Protein AF-A0AAV7QR47-F1 (afdb_monomer_lite)

Secondary structure (DSSP, 8-state):
-HHHHHHHHHHHHHHHHT--EEEEPP-B-TTT-PBPPEEETTEEE-TT-EEEETTEEEEE-TTS-EEEEE-TTSGGG-TTGGGG-

InterPro domains:
  IPR008735 Beta-microseminoprotein [PTHR10500] (2-75)

Organism: Pleurodeles waltl (NCBI:txid8319)

pLDDT: mean 86.67, std 11.51, range [42.97, 97.5]

Foldseek 3Di:
DVVVVVVVVVVVVVVVVPFPKDKDDWDADPPPRATAAEADPNDGDHAQDWDDDDQWIKGQHNSRMMMTTGDVVDLVRDPCNPVPD

Structure (mmCIF, N/CA/C/O backbone):
data_AF-A0AAV7QR47-F1
#
_entry.id   AF-A0AAV7QR47-F1
#
loop_
_atom_site.group_PDB
_atom_site.id
_atom_site.type_symbol
_atom_site.label_atom_id
_atom_site.label_alt_id
_atom_site.label_comp_id
_atom_site.label_asym_id
_atom_site.label_entity_id
_atom_site.label_seq_id
_atom_site.pdbx_PDB_ins_code
_atom_site.Cartn_x
_atom_site.Cartn_y
_atom_site.Cartn_z
_atom_site.occupancy
_atom_site.B_iso_or_equiv
_atom_site.auth_seq_id
_atom_site.auth_comp_id
_atom_site.auth_asym_id
_atom_site.auth_atom_id
_atom_site.pdbx_PDB_model_num
ATOM 1 N N . MET A 1 1 ? -31.882 12.741 23.664 1.00 62.94 1 MET A N 1
ATOM 2 C CA . MET A 1 1 ? -31.663 12.376 22.241 1.00 62.94 1 MET A CA 1
ATOM 3 C C . MET A 1 1 ? -30.465 13.085 21.601 1.00 62.94 1 MET A C 1
ATOM 5 O O . MET A 1 1 ? -29.712 12.426 20.903 1.00 62.94 1 MET A O 1
ATOM 9 N N . LYS A 1 2 ? -30.213 14.376 21.872 1.00 73.88 2 LYS A N 1
ATOM 10 C CA . LYS A 1 2 ? -29.089 15.135 21.279 1.00 73.88 2 LYS A CA 1
ATOM 11 C C . LYS A 1 2 ? -27.689 14.593 21.640 1.00 73.88 2 LYS A C 1
ATOM 13 O O . LYS A 1 2 ? -26.840 14.498 20.769 1.00 73.88 2 LYS A O 1
ATOM 18 N N . TYR A 1 3 ? -27.483 14.146 22.881 1.00 84.62 3 TYR A N 1
ATOM 19 C CA . TYR A 1 3 ? -26.212 13.550 23.333 1.00 84.62 3 TYR A CA 1
ATOM 20 C C . TYR A 1 3 ? -25.921 12.175 22.725 1.00 84.62 3 TYR A C 1
ATOM 22 O O . TYR A 1 3 ? -24.772 11.852 22.459 1.00 84.62 3 TYR A O 1
ATOM 30 N N . PHE A 1 4 ? -26.963 11.384 22.464 1.00 85.44 4 PHE A N 1
ATOM 31 C CA . PHE A 1 4 ? -26.812 10.070 21.841 1.00 85.44 4 PHE A CA 1
ATOM 32 C C . PHE A 1 4 ? -26.283 10.203 20.408 1.00 85.44 4 PHE A C 1
ATOM 34 O O . PHE A 1 4 ? -25.347 9.510 20.032 1.00 85.44 4 PHE A O 1
ATOM 41 N N . LEU A 1 5 ? -26.807 11.170 19.645 1.00 84.56 5 LEU A N 1
ATOM 42 C CA . LEU A 1 5 ? -26.289 11.499 18.314 1.00 84.56 5 LEU A CA 1
ATOM 43 C C . LEU A 1 5 ? -24.820 11.942 18.356 1.00 84.56 5 LEU A C 1
ATOM 45 O O . LEU A 1 5 ? -24.034 11.501 17.527 1.00 84.56 5 LEU A O 1
ATOM 49 N N . VAL A 1 6 ? -24.433 12.763 19.339 1.00 90.44 6 VAL A N 1
ATOM 50 C CA . VAL A 1 6 ? -23.035 13.203 19.505 1.00 90.44 6 VAL A CA 1
ATOM 51 C C . VAL A 1 6 ? -22.105 12.019 19.785 1.00 90.44 6 VAL A C 1
ATOM 53 O O . VAL A 1 6 ? -21.053 11.916 19.159 1.00 90.44 6 VAL A O 1
ATOM 56 N N . LEU A 1 7 ? -22.506 11.096 20.665 1.00 88.19 7 LEU A N 1
ATOM 57 C CA . LEU A 1 7 ? -21.716 9.901 20.978 1.00 88.19 7 LEU A CA 1
ATOM 58 C C . LEU A 1 7 ? -21.557 8.986 19.759 1.00 88.19 7 LEU A C 1
ATOM 60 O O . LEU A 1 7 ? -20.441 8.568 19.460 1.00 88.19 7 LEU A O 1
ATOM 64 N N . VAL A 1 8 ? -22.637 8.738 19.012 1.00 90.31 8 VAL A N 1
ATOM 65 C CA . VAL A 1 8 ? -22.592 7.911 17.794 1.00 90.31 8 VAL A CA 1
ATOM 66 C C . VAL A 1 8 ? -21.661 8.522 16.744 1.00 90.31 8 VAL A C 1
ATOM 68 O O . VAL A 1 8 ? -20.812 7.821 16.202 1.00 90.31 8 VAL A O 1
ATOM 71 N N . VAL A 1 9 ? -21.753 9.833 16.498 1.00 89.69 9 VAL A N 1
ATOM 72 C CA . VAL A 1 9 ? -20.867 10.524 15.545 1.00 89.69 9 VAL A CA 1
ATOM 73 C C . VAL A 1 9 ? -19.407 10.450 15.995 1.00 89.69 9 VAL A C 1
ATOM 75 O O . VAL A 1 9 ? -18.531 10.186 15.174 1.00 89.69 9 VAL A O 1
ATOM 78 N N . SER A 1 10 ? -19.137 10.620 17.293 1.00 84.56 10 SER A N 1
ATOM 79 C CA . SER A 1 10 ? -17.774 10.518 17.826 1.00 84.56 10 SER A CA 1
ATOM 80 C C . SER A 1 10 ? -17.195 9.106 17.701 1.00 84.56 10 SER A C 1
ATOM 82 O O . SER A 1 10 ? -16.044 8.959 17.305 1.00 84.56 10 SER A O 1
ATOM 84 N N . ALA A 1 11 ? -17.998 8.066 17.946 1.00 83.50 11 ALA A N 1
ATOM 85 C CA . ALA A 1 11 ? -17.569 6.678 17.809 1.00 83.50 11 ALA A CA 1
ATOM 86 C C . ALA A 1 11 ? -17.238 6.325 16.351 1.00 83.50 11 ALA A C 1
ATOM 88 O O . ALA A 1 11 ? -16.215 5.698 16.090 1.00 83.50 11 ALA A O 1
ATOM 89 N N . ILE A 1 12 ? -18.058 6.780 15.395 1.00 80.19 12 ILE A N 1
ATOM 90 C CA . ILE A 1 12 ? -17.801 6.586 13.960 1.00 80.19 12 ILE A CA 1
ATOM 91 C C . ILE A 1 12 ? -16.528 7.325 13.536 1.00 80.19 12 ILE A C 1
ATOM 93 O O . ILE A 1 12 ? -15.700 6.760 12.828 1.00 80.19 12 ILE A O 1
ATOM 97 N N . ALA A 1 13 ? -16.343 8.567 13.993 1.00 79.19 13 ALA A N 1
ATOM 98 C CA . ALA A 1 13 ? -15.143 9.341 13.692 1.00 79.19 13 ALA A CA 1
ATOM 99 C C . ALA A 1 13 ? -13.872 8.660 14.227 1.00 79.19 13 ALA A C 1
ATOM 101 O O . ALA A 1 13 ? -12.883 8.568 13.508 1.00 79.19 13 ALA A O 1
ATOM 102 N N . VAL A 1 14 ? -13.911 8.132 15.454 1.00 77.38 14 VAL A N 1
ATOM 103 C CA . VAL A 1 14 ? -12.793 7.384 16.048 1.00 77.38 14 VAL A CA 1
ATOM 104 C C . VAL A 1 14 ? -12.528 6.089 15.280 1.00 77.38 14 VAL A C 1
ATOM 106 O O . VAL A 1 14 ? -11.380 5.812 14.955 1.00 77.38 14 VAL A O 1
ATOM 109 N N . ALA A 1 15 ? -13.565 5.330 14.919 1.00 70.88 15 ALA A N 1
ATOM 110 C CA . ALA A 1 15 ? -13.409 4.108 14.131 1.00 70.88 15 ALA A CA 1
ATOM 111 C C . ALA A 1 15 ? -12.774 4.371 12.752 1.00 70.88 15 ALA A C 1
ATOM 113 O O . ALA A 1 15 ? -11.909 3.612 12.326 1.00 70.88 15 ALA A O 1
ATOM 114 N N . LEU A 1 16 ? -13.155 5.463 12.079 1.00 67.06 16 LEU A N 1
ATOM 115 C CA . LEU A 1 16 ? -12.572 5.862 10.792 1.00 67.06 16 LEU A CA 1
ATOM 116 C C . LEU A 1 16 ? -11.142 6.406 10.931 1.00 67.06 16 LEU A C 1
ATOM 118 O O . LEU A 1 16 ? -10.308 6.121 10.078 1.00 67.06 16 LEU A O 1
ATOM 122 N N . CYS A 1 17 ? -10.837 7.156 11.995 1.00 68.12 17 CYS A N 1
ATOM 123 C CA . CYS A 1 17 ? -9.478 7.641 12.268 1.00 68.12 17 CYS A CA 1
ATOM 124 C C . CYS A 1 17 ? -8.513 6.522 12.674 1.00 68.12 17 CYS A C 1
ATOM 126 O O . CYS A 1 17 ? -7.317 6.634 12.424 1.00 68.12 17 CYS A O 1
ATOM 128 N N . ASN A 1 18 ? -9.017 5.462 13.305 1.00 66.69 18 ASN A N 1
ATOM 129 C CA . ASN A 1 18 ? -8.200 4.333 13.736 1.00 66.69 18 ASN A CA 1
ATOM 130 C C . ASN A 1 18 ? -7.869 3.366 12.598 1.00 66.69 18 ASN A C 1
ATOM 132 O O . ASN A 1 18 ? -7.104 2.438 12.833 1.00 66.69 18 ASN A O 1
ATOM 136 N N . ALA A 1 19 ? -8.420 3.550 11.392 1.00 69.00 19 ALA A N 1
ATOM 137 C CA . ALA A 1 19 ? -7.969 2.808 10.225 1.00 69.00 19 ALA A CA 1
ATOM 138 C C . ALA A 1 19 ? -6.537 3.253 9.895 1.00 69.00 19 ALA A C 1
ATOM 140 O O . ALA A 1 19 ? -6.318 4.290 9.269 1.00 69.00 19 ALA A O 1
ATOM 141 N N . GLU A 1 20 ? -5.552 2.481 10.355 1.00 84.31 20 GLU A N 1
ATOM 142 C CA . GLU A 1 20 ? -4.149 2.721 10.036 1.00 84.31 20 GLU A CA 1
ATOM 143 C C . GLU A 1 20 ? -3.913 2.385 8.562 1.00 84.31 20 GLU A C 1
ATOM 145 O O . GLU A 1 20 ? -3.597 1.252 8.195 1.00 84.31 20 GLU A O 1
ATOM 150 N N . CYS A 1 21 ? -4.123 3.386 7.711 1.00 89.88 21 CYS A N 1
ATOM 151 C CA . CYS A 1 21 ? -3.819 3.339 6.295 1.00 89.88 21 CYS A CA 1
ATOM 152 C C . CYS A 1 21 ? -2.794 4.416 5.941 1.00 89.88 21 CYS A C 1
ATOM 154 O O . CYS A 1 21 ? -2.868 5.550 6.415 1.00 89.88 21 CYS A O 1
ATOM 156 N N . TYR A 1 22 ? -1.862 4.085 5.056 1.00 91.81 22 TYR A N 1
ATOM 157 C CA . TYR A 1 22 ? -0.928 5.043 4.475 1.00 91.81 22 TYR A CA 1
ATOM 158 C C . TYR A 1 22 ? -0.795 4.817 2.975 1.00 91.81 22 TYR A C 1
ATOM 160 O O . TYR A 1 22 ? -1.091 3.739 2.456 1.00 91.81 22 TYR A O 1
ATOM 168 N N . ARG A 1 23 ? -0.369 5.865 2.266 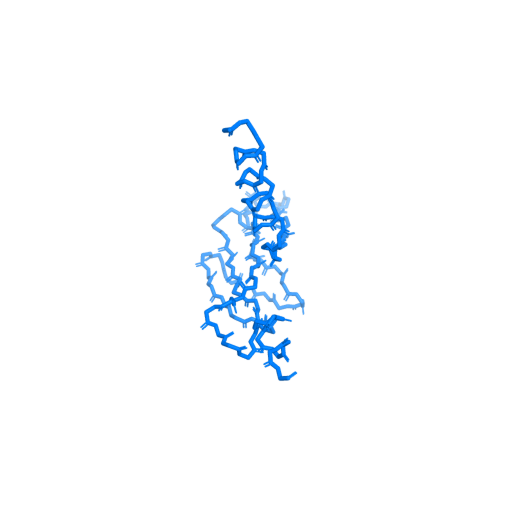1.00 94.12 23 ARG A N 1
ATOM 169 C CA . ARG A 1 23 ? -0.288 5.872 0.806 1.00 94.12 23 ARG A CA 1
ATOM 170 C C . ARG A 1 23 ? 1.080 6.323 0.327 1.00 94.12 23 ARG A C 1
ATOM 172 O O . ARG A 1 23 ? 1.674 7.228 0.909 1.00 94.12 23 ARG A O 1
ATOM 179 N N . GLY A 1 24 ? 1.541 5.713 -0.756 1.00 93.25 24 GLY A N 1
ATOM 180 C CA . GLY A 1 24 ? 2.658 6.202 -1.553 1.00 93.25 24 GLY A CA 1
ATOM 181 C C . GLY A 1 24 ? 2.166 6.878 -2.825 1.00 93.25 24 GLY A C 1
ATOM 182 O O . GLY A 1 24 ? 1.083 6.578 -3.325 1.00 93.25 24 GLY A O 1
ATOM 183 N N . GLN A 1 25 ? 2.959 7.813 -3.340 1.00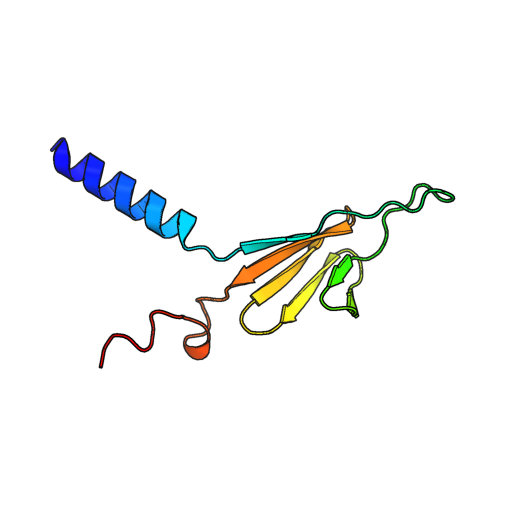 93.44 25 GLN A N 1
ATOM 184 C CA . GLN A 1 25 ? 2.616 8.547 -4.554 1.00 93.44 25 GLN A CA 1
ATOM 185 C C . GLN A 1 25 ? 3.038 7.786 -5.808 1.00 93.44 25 GLN A C 1
ATOM 187 O O . GLN A 1 25 ? 4.042 7.074 -5.809 1.00 93.44 25 GLN A O 1
ATOM 192 N N . ALA A 1 26 ? 2.291 8.011 -6.886 1.00 92.25 26 ALA A N 1
ATOM 193 C CA . ALA A 1 26 ? 2.677 7.577 -8.214 1.00 92.25 26 ALA A CA 1
ATOM 194 C C . ALA A 1 26 ? 3.959 8.277 -8.673 1.00 92.25 26 ALA A C 1
ATOM 196 O O . ALA A 1 26 ? 4.110 9.492 -8.520 1.00 92.25 26 ALA A O 1
ATOM 197 N N . VAL A 1 27 ? 4.856 7.508 -9.287 1.00 91.12 27 VAL A N 1
ATOM 198 C CA . VAL A 1 27 ? 6.056 8.032 -9.940 1.00 91.12 27 VAL A CA 1
ATOM 199 C C . VAL A 1 27 ? 5.888 7.866 -11.443 1.00 91.12 27 VAL A C 1
ATOM 201 O O . VAL A 1 27 ? 5.707 6.756 -11.942 1.00 91.12 27 VAL A O 1
ATOM 204 N N . LEU A 1 28 ? 5.950 8.984 -12.164 1.00 93.44 28 LEU A N 1
ATOM 205 C CA . LEU A 1 28 ? 5.970 8.988 -13.622 1.00 93.44 28 LEU A CA 1
ATOM 206 C C . LEU A 1 28 ? 7.408 8.915 -14.123 1.00 93.44 28 LEU A C 1
ATOM 208 O O . LEU A 1 28 ? 8.320 9.520 -13.555 1.00 93.44 28 LEU A O 1
ATOM 212 N N . ASP A 1 29 ? 7.604 8.180 -15.206 1.00 91.38 29 ASP A N 1
ATOM 213 C CA . ASP A 1 29 ? 8.841 8.207 -15.963 1.00 91.38 29 ASP A CA 1
ATOM 214 C C . ASP A 1 29 ? 8.870 9.440 -16.886 1.00 91.38 29 ASP A C 1
ATOM 216 O O . ASP A 1 29 ? 7.976 9.583 -17.724 1.00 91.38 29 ASP A O 1
ATOM 220 N N . PRO A 1 30 ? 9.851 10.350 -16.744 1.00 90.88 30 PRO A N 1
ATOM 221 C CA . PRO A 1 30 ? 9.858 11.610 -17.485 1.00 90.88 30 PRO A CA 1
ATOM 222 C C . PRO A 1 30 ? 10.105 11.432 -18.990 1.00 90.88 30 PRO A C 1
ATOM 224 O O . PRO A 1 30 ? 9.658 12.273 -19.767 1.00 90.88 30 PRO A O 1
ATOM 227 N N . ASP A 1 31 ? 10.766 10.347 -19.403 1.00 93.38 31 ASP A N 1
ATOM 228 C CA . ASP A 1 31 ? 11.138 10.114 -20.802 1.00 93.38 31 ASP A CA 1
ATOM 229 C C . ASP A 1 31 ? 10.020 9.413 -21.579 1.00 93.38 31 ASP A C 1
ATOM 231 O O . ASP A 1 31 ? 9.755 9.725 -22.739 1.00 93.38 31 ASP A O 1
ATOM 235 N N . THR A 1 32 ? 9.338 8.466 -20.933 1.00 93.00 32 THR A N 1
ATOM 236 C CA . THR 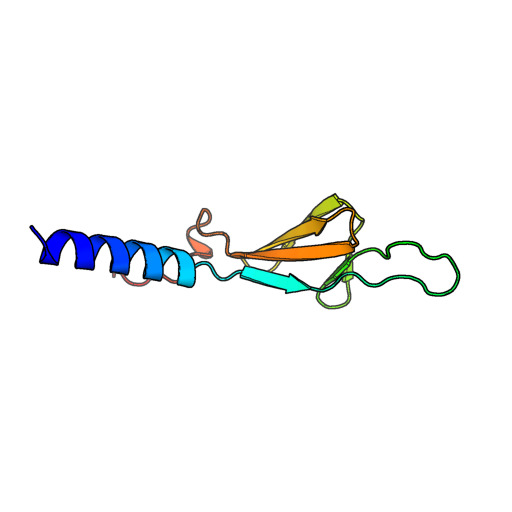A 1 32 ? 8.280 7.665 -21.566 1.00 93.00 32 THR A CA 1
ATOM 237 C C . THR A 1 32 ? 6.866 8.151 -21.243 1.00 93.00 32 THR A C 1
ATOM 239 O O . THR A 1 32 ? 5.912 7.679 -21.859 1.00 93.00 32 THR A O 1
ATOM 242 N N . MET A 1 33 ? 6.711 9.076 -20.286 1.00 90.56 33 MET A N 1
ATOM 243 C CA . MET A 1 33 ? 5.418 9.492 -19.715 1.00 90.56 33 MET A CA 1
ATOM 244 C C . MET A 1 33 ? 4.569 8.308 -19.222 1.00 90.56 33 MET A C 1
ATOM 246 O O . MET A 1 33 ? 3.339 8.365 -19.217 1.00 90.56 33 MET A O 1
ATOM 250 N N . THR A 1 34 ? 5.222 7.219 -18.807 1.00 93.44 34 THR A N 1
ATOM 251 C CA . THR A 1 34 ? 4.549 6.025 -18.290 1.00 93.44 34 THR A CA 1
ATOM 252 C C . THR A 1 34 ? 4.535 6.002 -16.767 1.00 93.44 34 THR A C 1
ATOM 254 O O . THR A 1 34 ? 5.367 6.612 -16.093 1.00 93.44 34 THR A O 1
ATOM 257 N N . VAL A 1 35 ? 3.552 5.294 -16.218 1.00 93.94 35 VAL A N 1
ATOM 258 C CA . VAL A 1 35 ? 3.428 5.045 -14.783 1.00 93.94 35 VAL A CA 1
ATOM 259 C C . VAL A 1 35 ? 4.410 3.948 -14.377 1.00 93.94 35 VAL A C 1
ATOM 261 O O . VAL A 1 35 ? 4.386 2.860 -14.957 1.00 93.94 35 VAL A O 1
ATOM 264 N N . LYS A 1 36 ? 5.251 4.211 -13.371 1.00 94.56 36 LYS A N 1
ATOM 265 C CA . LYS A 1 36 ? 6.163 3.199 -12.823 1.00 94.56 36 LYS A CA 1
ATOM 266 C C . LYS A 1 36 ? 5.441 2.252 -11.858 1.00 94.56 36 LYS A C 1
ATOM 268 O O . LYS A 1 36 ? 4.485 2.670 -11.202 1.00 94.56 36 LYS A O 1
ATOM 273 N N . PRO A 1 37 ? 5.909 0.997 -11.734 1.00 94.88 37 PRO A N 1
ATOM 274 C CA . PRO A 1 37 ? 5.487 0.097 -10.666 1.00 94.88 37 PRO A CA 1
ATOM 275 C C . PRO A 1 37 ? 5.681 0.723 -9.278 1.00 94.88 37 PRO A C 1
ATOM 277 O O . PRO A 1 37 ? 6.528 1.599 -9.081 1.00 94.88 37 PRO A O 1
ATOM 280 N N . CYS A 1 38 ? 4.901 0.263 -8.303 1.00 95.75 38 CYS A N 1
ATOM 281 C CA . CYS A 1 38 ? 4.967 0.808 -6.954 1.00 95.75 38 CYS A CA 1
ATOM 282 C C . CYS A 1 38 ? 6.231 0.326 -6.239 1.00 95.75 38 CYS A C 1
ATOM 284 O O . CYS A 1 38 ? 6.508 -0.870 -6.213 1.00 95.75 38 CYS A O 1
ATOM 286 N N . MET A 1 39 ? 6.953 1.243 -5.593 1.00 94.25 39 MET A N 1
ATOM 287 C CA . MET A 1 39 ? 8.072 0.901 -4.711 1.00 94.25 39 MET A CA 1
ATOM 288 C C . MET A 1 39 ? 7.631 0.955 -3.254 1.00 94.25 39 MET A C 1
ATOM 290 O O . MET A 1 39 ? 7.283 2.018 -2.739 1.00 94.25 39 MET A O 1
ATOM 294 N N . HIS A 1 40 ? 7.683 -0.188 -2.577 1.00 93.88 40 HIS A N 1
ATOM 295 C CA . HIS A 1 40 ? 7.315 -0.318 -1.175 1.00 93.88 40 HIS A CA 1
ATOM 296 C C . HIS A 1 40 ? 8.442 -0.996 -0.396 1.00 93.88 40 HIS A C 1
ATOM 298 O O . HIS A 1 40 ? 8.851 -2.099 -0.734 1.00 93.88 40 HIS A O 1
ATOM 304 N N . GLN A 1 41 ? 8.982 -0.321 0.626 1.00 91.56 41 GLN A N 1
ATOM 305 C CA . GLN A 1 41 ? 10.096 -0.833 1.448 1.00 91.56 41 GLN A CA 1
ATOM 306 C C . GLN A 1 41 ? 11.318 -1.314 0.627 1.00 91.56 41 GLN A C 1
ATOM 308 O O . GLN A 1 41 ? 12.029 -2.232 1.020 1.00 91.56 41 GLN A O 1
ATOM 313 N N . GLY A 1 42 ? 11.569 -0.685 -0.527 1.00 92.19 42 GLY A N 1
ATOM 314 C CA . GLY A 1 42 ? 12.660 -1.054 -1.437 1.00 92.19 42 GLY A CA 1
ATOM 315 C C . GLY A 1 42 ? 12.348 -2.215 -2.389 1.00 92.19 42 GLY A C 1
ATOM 316 O O . GLY A 1 42 ? 13.219 -2.587 -3.172 1.00 92.19 42 GLY A O 1
ATOM 317 N N . ILE A 1 43 ? 11.129 -2.759 -2.355 1.00 94.31 43 ILE A N 1
ATOM 318 C CA . ILE A 1 43 ? 10.657 -3.827 -3.241 1.00 94.31 43 ILE A CA 1
ATOM 319 C C . ILE A 1 43 ? 9.729 -3.235 -4.304 1.00 94.31 43 ILE A C 1
ATOM 321 O O . ILE A 1 43 ? 8.852 -2.421 -4.002 1.00 94.31 43 ILE A O 1
ATOM 325 N N . GLU A 1 44 ? 9.927 -3.662 -5.550 1.00 95.31 44 GLU A N 1
ATOM 326 C CA . GLU A 1 44 ? 9.061 -3.303 -6.667 1.00 95.31 44 GLU A CA 1
ATOM 327 C C . GLU A 1 44 ? 7.838 -4.224 -6.718 1.00 95.31 44 GLU A C 1
ATOM 329 O O . GLU A 1 44 ? 7.959 -5.450 -6.744 1.00 95.31 44 GLU A O 1
ATOM 334 N N . HIS A 1 45 ? 6.653 -3.622 -6.764 1.00 95.94 45 HIS A N 1
ATOM 335 C CA . HIS A 1 45 ? 5.379 -4.313 -6.879 1.00 95.94 45 HIS A CA 1
ATOM 336 C C . HIS A 1 45 ? 4.701 -3.953 -8.208 1.00 95.94 45 HIS A C 1
ATOM 338 O O . HIS A 1 45 ? 4.513 -2.764 -8.495 1.00 95.94 45 HIS A O 1
ATOM 344 N N . PRO A 1 46 ? 4.291 -4.949 -9.019 1.00 96.75 46 PRO A N 1
ATOM 345 C CA . PRO A 1 46 ? 3.631 -4.700 -10.296 1.00 96.75 46 PRO A CA 1
ATOM 346 C C . PRO A 1 46 ? 2.363 -3.853 -10.158 1.00 96.75 46 PRO A C 1
ATOM 348 O O . PRO A 1 46 ? 1.637 -3.947 -9.163 1.00 96.75 46 PRO A O 1
ATOM 351 N N . LEU A 1 47 ? 2.043 -3.081 -11.197 1.00 96.12 47 LEU A N 1
ATOM 352 C CA . LEU A 1 47 ? 0.778 -2.348 -11.272 1.00 96.12 47 LEU A CA 1
ATOM 353 C C . LEU A 1 47 ? -0.412 -3.309 -11.144 1.00 96.12 47 LEU A C 1
ATOM 355 O O . LEU A 1 47 ? -0.454 -4.358 -11.786 1.00 96.12 47 LEU A O 1
ATOM 359 N N . GLY A 1 48 ? -1.385 -2.944 -10.310 1.00 96.06 48 GLY A N 1
ATOM 360 C CA . GLY A 1 48 ? -2.566 -3.764 -10.034 1.00 96.06 48 GLY A CA 1
ATOM 361 C C . GLY A 1 48 ? -2.339 -4.913 -9.048 1.00 96.06 48 GLY A C 1
ATOM 362 O O . GLY A 1 48 ? -3.292 -5.631 -8.751 1.00 96.06 48 GLY A O 1
ATOM 363 N N . SER A 1 49 ? -1.118 -5.102 -8.541 1.00 97.25 49 SER A N 1
ATOM 364 C CA . SER A 1 49 ? -0.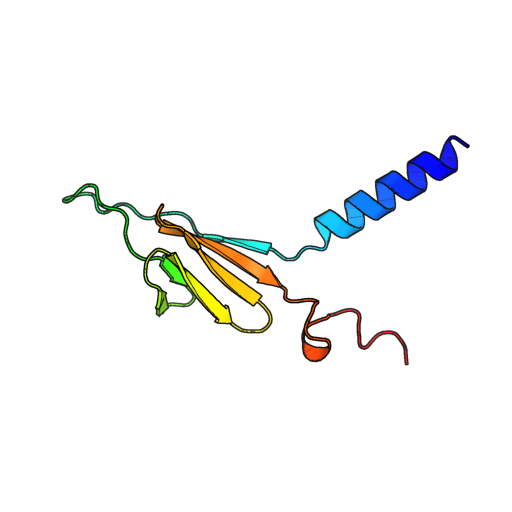832 -6.158 -7.569 1.00 97.25 49 SER A CA 1
ATOM 365 C C . SER A 1 49 ? -1.344 -5.824 -6.166 1.00 97.25 49 SER A C 1
ATOM 367 O O . SER A 1 49 ? -1.459 -4.661 -5.771 1.00 97.25 49 SER A O 1
ATOM 369 N N . GLU A 1 50 ? -1.625 -6.876 -5.403 1.00 97.06 50 GLU A N 1
ATOM 370 C CA . GLU A 1 50 ? -1.908 -6.817 -3.972 1.00 97.06 50 GLU A CA 1
ATOM 371 C C . GLU 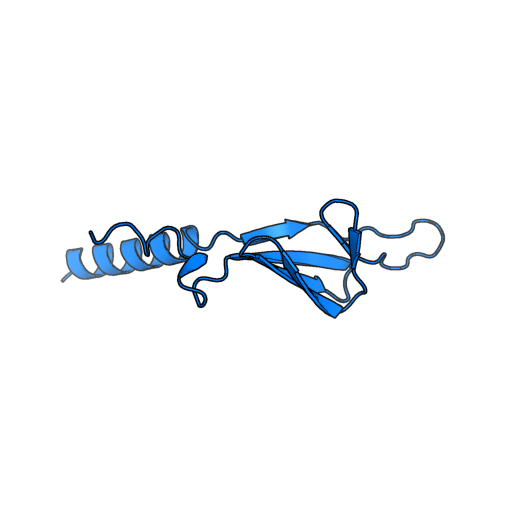A 1 50 ? -0.896 -7.694 -3.232 1.00 97.06 50 GLU A C 1
ATOM 373 O O . GLU A 1 50 ? -0.509 -8.756 -3.724 1.00 97.06 50 GLU A O 1
ATOM 378 N N . TRP A 1 51 ? -0.466 -7.258 -2.052 1.00 95.88 51 TRP A N 1
ATOM 379 C CA . TRP A 1 51 ? 0.434 -8.024 -1.193 1.00 95.88 51 TRP A CA 1
ATOM 380 C C . TRP A 1 51 ? 0.140 -7.762 0.281 1.00 95.88 51 TRP A C 1
ATOM 382 O O . TRP A 1 51 ? -0.619 -6.861 0.641 1.00 95.88 51 TRP A O 1
ATOM 392 N N . ILE A 1 52 ? 0.734 -8.584 1.139 1.00 94.19 52 ILE A N 1
ATOM 393 C CA . ILE A 1 52 ? 0.656 -8.443 2.590 1.00 94.19 52 ILE A CA 1
ATOM 394 C C . ILE A 1 52 ? 2.071 -8.179 3.101 1.00 94.19 52 ILE A C 1
ATOM 396 O O . ILE A 1 52 ? 3.001 -8.893 2.727 1.00 94.19 52 ILE A O 1
ATOM 400 N N . SER A 1 53 ? 2.227 -7.153 3.933 1.00 92.12 53 SER A N 1
ATOM 401 C CA . SER A 1 53 ? 3.482 -6.788 4.591 1.00 92.12 53 SER A CA 1
ATOM 402 C C . SER A 1 53 ? 3.182 -6.368 6.023 1.00 92.12 53 SER A C 1
ATOM 404 O O . SER A 1 53 ? 2.435 -5.416 6.222 1.00 92.12 53 SER A O 1
ATOM 406 N N . ASP A 1 54 ? 3.726 -7.095 6.999 1.00 88.69 54 ASP A N 1
ATOM 407 C CA . ASP A 1 54 ? 3.681 -6.759 8.432 1.00 88.69 54 ASP A CA 1
ATOM 408 C C . ASP A 1 54 ? 2.310 -6.262 8.931 1.00 88.69 54 ASP A C 1
ATOM 410 O O . ASP A 1 54 ? 2.130 -5.103 9.291 1.00 88.69 54 ASP A O 1
ATOM 414 N N . CYS A 1 55 ? 1.293 -7.126 8.880 1.00 92.19 55 CYS A N 1
ATOM 415 C CA . CYS A 1 55 ? -0.093 -6.798 9.238 1.00 92.19 55 CYS A CA 1
ATOM 416 C C . CYS A 1 55 ? -0.800 -5.738 8.375 1.00 92.19 55 CYS A C 1
ATOM 418 O O . CYS A 1 55 ? -1.963 -5.425 8.633 1.00 92.19 55 CYS A O 1
ATOM 420 N N . PHE A 1 56 ? -0.183 -5.244 7.300 1.00 93.50 56 PHE A N 1
ATOM 421 C CA . PHE A 1 56 ? -0.833 -4.400 6.299 1.00 93.50 56 PHE A CA 1
ATOM 422 C C . PHE A 1 56 ? -1.156 -5.191 5.033 1.00 93.50 56 PHE A C 1
ATOM 424 O O . PHE A 1 56 ? -0.328 -5.934 4.506 1.00 93.50 56 PHE A O 1
ATOM 431 N N . LYS A 1 57 ? -2.369 -5.002 4.510 1.00 94.56 57 LYS A N 1
ATOM 432 C CA . LYS A 1 57 ? -2.716 -5.350 3.135 1.00 94.56 57 LYS A CA 1
ATOM 433 C C . LYS A 1 57 ? -2.449 -4.130 2.270 1.00 94.56 57 LYS A C 1
ATOM 435 O O . LYS A 1 57 ? -3.033 -3.071 2.496 1.00 94.56 57 LYS A O 1
ATOM 440 N N . CYS A 1 58 ? -1.586 -4.298 1.286 1.00 95.94 58 CYS A N 1
ATOM 441 C CA . CYS A 1 58 ? -1.199 -3.259 0.356 1.00 95.94 58 CYS A CA 1
ATOM 442 C C . CYS A 1 58 ? -1.722 -3.555 -1.047 1.00 95.94 58 CYS A C 1
ATOM 444 O O . CYS A 1 58 ? -1.830 -4.713 -1.458 1.00 95.94 58 CYS A O 1
ATOM 446 N N . ARG A 1 59 ? -2.019 -2.496 -1.795 1.00 97.00 59 ARG A N 1
ATOM 447 C CA . ARG A 1 59 ? -2.429 -2.563 -3.195 1.00 97.00 59 ARG A CA 1
ATOM 448 C C . ARG A 1 59 ? -1.711 -1.493 -3.998 1.00 97.00 59 ARG A C 1
ATOM 450 O O . ARG A 1 59 ? -1.791 -0.318 -3.655 1.00 97.00 59 ARG A O 1
ATOM 457 N N . CYS A 1 60 ? -1.076 -1.903 -5.091 1.00 97.50 60 CYS A N 1
ATOM 458 C CA . CYS A 1 60 ? -0.538 -1.007 -6.104 1.00 97.50 60 CYS A CA 1
ATOM 459 C C . CYS A 1 60 ? -1.623 -0.756 -7.149 1.00 97.50 60 CYS A C 1
ATOM 461 O O . CYS A 1 60 ? -2.116 -1.682 -7.798 1.00 97.50 60 CYS A O 1
ATOM 463 N N . SER A 1 61 ? -2.038 0.493 -7.295 1.00 96.19 61 SER A N 1
ATOM 464 C CA . SER A 1 61 ? -3.043 0.893 -8.269 1.00 96.19 61 SER A CA 1
ATOM 465 C C . SER A 1 61 ? -2.450 0.884 -9.686 1.00 96.19 61 SER A C 1
ATOM 467 O O . SER A 1 61 ? -1.237 0.947 -9.882 1.00 96.19 61 SER A O 1
ATOM 469 N N . SER A 1 62 ? -3.301 0.829 -10.713 1.00 94.88 62 SER A N 1
ATOM 470 C CA . SER A 1 62 ? -2.859 0.981 -12.108 1.00 94.88 62 SER A CA 1
ATOM 471 C C . SER A 1 62 ? -2.336 2.387 -12.428 1.00 94.88 62 SER A C 1
ATOM 473 O O . SER A 1 62 ? -1.741 2.589 -13.481 1.00 94.88 62 SER A O 1
ATOM 475 N N . GLN A 1 63 ? -2.577 3.356 -11.543 1.00 93.12 63 GLN A N 1
ATOM 476 C CA . GLN A 1 63 ? -2.059 4.720 -11.625 1.00 93.12 63 GLN A CA 1
ATOM 477 C C . GLN A 1 63 ? -0.696 4.867 -10.926 1.00 93.12 63 GLN A C 1
ATOM 479 O O . GLN A 1 63 ? -0.115 5.945 -10.982 1.00 93.12 63 GLN A O 1
ATOM 484 N N . GLY A 1 64 ? -0.160 3.796 -10.324 1.00 92.19 64 GLY A N 1
ATOM 485 C CA . GLY A 1 64 ? 1.187 3.746 -9.739 1.00 92.19 64 GLY A CA 1
ATOM 486 C C . GLY A 1 64 ? 1.288 4.272 -8.312 1.00 92.19 64 GLY A C 1
ATOM 487 O O . GLY A 1 64 ? 2.357 4.199 -7.712 1.00 92.19 64 GLY A O 1
ATOM 488 N N . ASP A 1 65 ? 0.198 4.789 -7.747 1.00 95.38 65 ASP A N 1
ATOM 489 C CA . ASP A 1 65 ? 0.071 4.990 -6.308 1.00 95.38 65 ASP A CA 1
ATOM 490 C C . ASP A 1 65 ? -0.194 3.652 -5.608 1.00 95.38 65 ASP A C 1
ATOM 492 O O . ASP A 1 65 ? -0.741 2.717 -6.198 1.00 95.38 65 ASP A O 1
ATOM 496 N N . PHE A 1 66 ? 0.177 3.560 -4.333 1.00 96.19 66 PHE A N 1
ATOM 497 C CA . PHE A 1 66 ? -0.184 2.413 -3.508 1.00 96.19 66 PHE A CA 1
ATOM 498 C C . PHE A 1 66 ? -0.839 2.851 -2.209 1.00 96.19 66 PHE A C 1
ATOM 500 O O . PHE A 1 66 ? -0.530 3.911 -1.668 1.00 96.19 66 PHE A O 1
ATOM 507 N N . GLU A 1 67 ? -1.709 1.998 -1.686 1.00 95.25 67 GLU A N 1
ATOM 508 C CA . GLU A 1 67 ? -2.313 2.133 -0.364 1.00 95.25 67 GLU A CA 1
ATOM 509 C C . GLU A 1 67 ? -2.043 0.863 0.434 1.00 95.25 67 GLU A C 1
ATOM 511 O O . GLU A 1 67 ? -2.184 -0.239 -0.091 1.00 95.25 67 GLU A O 1
ATOM 516 N N . CYS A 1 68 ? -1.663 1.027 1.696 1.00 94.62 68 CYS A N 1
ATOM 517 C CA . CYS A 1 68 ? -1.476 -0.045 2.660 1.00 94.62 68 CYS A CA 1
ATOM 518 C C . CYS A 1 68 ? -2.371 0.219 3.861 1.00 94.62 68 CYS A C 1
ATOM 520 O O . CYS A 1 68 ? -2.264 1.283 4.462 1.00 94.62 68 CYS A O 1
ATOM 522 N N . CYS A 1 69 ? -3.209 -0.746 4.224 1.00 91.88 69 CYS A N 1
ATOM 523 C CA . CYS A 1 69 ? -4.127 -0.656 5.355 1.00 91.88 69 CYS A CA 1
ATOM 524 C C . CYS A 1 69 ? -3.944 -1.843 6.294 1.00 91.88 69 CYS A C 1
ATOM 526 O O . CYS A 1 69 ? -3.773 -2.974 5.833 1.00 91.88 69 CYS A O 1
ATOM 528 N N . ARG A 1 70 ? -4.000 -1.600 7.607 1.00 90.31 70 ARG A N 1
ATOM 529 C CA . ARG A 1 70 ? -3.918 -2.674 8.599 1.00 90.31 70 ARG A CA 1
ATOM 530 C C . ARG A 1 70 ? -5.059 -3.680 8.425 1.00 90.31 70 ARG A C 1
ATOM 532 O O . ARG A 1 70 ? -6.207 -3.320 8.160 1.00 90.31 70 ARG A O 1
ATOM 539 N N . ARG A 1 71 ? -4.732 -4.957 8.603 1.00 89.06 71 ARG A N 1
ATOM 540 C CA . ARG A 1 71 ? -5.658 -6.087 8.542 1.00 89.06 71 ARG A CA 1
ATOM 541 C C . ARG A 1 71 ? -6.182 -6.415 9.935 1.00 89.06 71 ARG A C 1
ATOM 543 O O . ARG A 1 71 ? -5.563 -7.176 10.658 1.00 89.06 71 ARG A O 1
ATOM 550 N N . TYR A 1 72 ? -7.347 -5.879 10.282 1.00 83.00 72 TYR A N 1
ATOM 551 C CA . TYR A 1 72 ? -8.042 -6.222 11.535 1.00 83.00 72 TYR A CA 1
ATOM 552 C C . TYR A 1 72 ? -8.809 -7.554 11.462 1.00 83.00 72 TYR A C 1
ATOM 554 O O . TYR A 1 72 ? -9.342 -8.016 12.462 1.00 83.00 72 TYR A O 1
ATOM 562 N N . GLU A 1 73 ? -8.908 -8.160 10.274 1.00 81.81 73 GLU A N 1
ATOM 563 C CA . GLU A 1 73 ? -9.498 -9.498 10.094 1.00 81.81 73 GLU A CA 1
ATOM 564 C C . GLU A 1 73 ? -8.612 -10.617 10.660 1.00 81.81 73 GLU A C 1
ATOM 566 O O . GLU A 1 73 ? -9.104 -11.711 10.925 1.00 81.81 73 GLU A O 1
ATOM 571 N N . ASP A 1 74 ? -7.316 -10.341 10.818 1.00 84.50 74 ASP A N 1
ATOM 572 C CA . ASP A 1 74 ? -6.354 -11.238 11.436 1.00 84.50 74 ASP A CA 1
ATOM 573 C C . ASP A 1 74 ? -6.200 -10.833 12.916 1.00 84.50 74 ASP A C 1
ATOM 575 O O . ASP A 1 74 ? -5.748 -9.713 13.180 1.00 84.50 74 ASP A O 1
ATOM 579 N N . PRO A 1 75 ? -6.599 -11.688 13.880 1.00 82.50 75 PRO A N 1
ATOM 580 C CA . PRO A 1 75 ? -6.543 -11.367 15.307 1.00 82.50 75 PRO A CA 1
ATOM 581 C C . PRO A 1 75 ? -5.136 -11.023 15.797 1.00 82.50 75 PRO A C 1
ATOM 583 O O . PRO A 1 75 ? -4.989 -10.186 16.686 1.00 82.50 75 PRO A O 1
ATOM 586 N N . ASP A 1 76 ? -4.103 -11.617 15.192 1.00 86.12 76 ASP A N 1
ATOM 587 C CA . ASP A 1 76 ? -2.706 -11.357 15.553 1.00 86.12 76 ASP A CA 1
ATOM 588 C C . ASP A 1 76 ? -2.250 -9.958 15.104 1.00 86.12 76 ASP A C 1
ATOM 590 O O . ASP A 1 76 ? -1.273 -9.408 15.613 1.00 86.12 76 ASP A O 1
ATOM 594 N N . CYS A 1 77 ? -2.983 -9.357 14.166 1.00 84.31 77 CYS A N 1
ATOM 595 C CA . CYS A 1 77 ? -2.730 -8.030 13.622 1.00 84.31 77 CYS A CA 1
ATOM 596 C C . CYS A 1 77 ? -3.612 -6.933 14.227 1.00 84.31 77 CYS A C 1
ATOM 598 O O . CYS A 1 77 ? -3.437 -5.758 13.885 1.00 84.31 77 CYS A O 1
ATOM 600 N N . ASP A 1 78 ? -4.549 -7.279 15.115 1.00 81.94 78 ASP A N 1
ATOM 601 C CA . ASP A 1 78 ? -5.394 -6.306 15.797 1.00 81.94 78 ASP A CA 1
ATOM 602 C C . ASP A 1 78 ? -4.704 -5.776 17.076 1.00 81.94 78 ASP A C 1
ATOM 604 O O . ASP A 1 78 ? -4.579 -6.497 18.070 1.00 81.94 78 ASP A O 1
ATOM 608 N N . PRO A 1 79 ? -4.305 -4.486 17.123 1.00 73.25 79 PRO A N 1
ATOM 609 C CA . PRO A 1 79 ? -3.681 -3.874 18.303 1.00 73.25 79 PRO A CA 1
ATOM 610 C C . PRO A 1 79 ? -4.613 -3.793 19.528 1.00 73.25 79 PRO A C 1
ATOM 612 O O . PRO A 1 79 ? -4.186 -3.354 20.605 1.00 73.25 79 PRO A O 1
ATOM 615 N N . TYR A 1 80 ? -5.893 -4.143 19.375 1.00 71.12 80 TYR A N 1
ATOM 616 C CA . TYR A 1 80 ? -6.876 -4.202 20.450 1.00 71.12 80 TYR A CA 1
ATOM 617 C C . TYR A 1 80 ? -7.168 -5.625 20.940 1.00 71.12 80 TYR A C 1
ATOM 619 O O . TYR A 1 80 ? -7.758 -5.755 22.014 1.00 71.12 80 TYR A O 1
ATOM 627 N N . HIS A 1 81 ? -6.713 -6.668 20.236 1.00 64.88 81 HIS A N 1
ATOM 628 C CA . HIS A 1 81 ? -6.996 -8.062 20.591 1.00 64.88 81 HIS A CA 1
ATOM 629 C C . HIS A 1 81 ? -6.404 -8.453 21.960 1.00 64.88 81 HIS A C 1
ATOM 631 O O . HIS A 1 81 ? -7.060 -9.121 22.754 1.00 64.88 81 HIS A O 1
ATOM 637 N N . ASP A 1 82 ? -5.221 -7.938 22.309 1.00 57.75 82 ASP A N 1
ATOM 638 C CA . ASP A 1 82 ? -4.511 -8.278 23.556 1.00 57.75 82 ASP A CA 1
ATOM 639 C C . ASP A 1 82 ? -5.013 -7.527 24.812 1.00 57.75 82 ASP A C 1
ATOM 641 O O . ASP A 1 82 ? -4.622 -7.819 25.937 1.00 57.75 82 ASP A O 1
ATOM 645 N N . LYS A 1 83 ? -5.915 -6.544 24.677 1.00 56.25 83 LYS A N 1
ATOM 646 C CA . LYS A 1 83 ? -6.305 -5.666 25.805 1.00 56.25 83 LYS A CA 1
ATOM 647 C C . LYS A 1 83 ? -7.493 -6.172 26.629 1.00 56.25 83 LYS A C 1
ATOM 649 O O . LYS A 1 83 ? -8.091 -5.391 27.367 1.00 56.25 83 LYS A O 1
ATOM 654 N N . THR A 1 84 ? -7.856 -7.447 26.493 1.00 53.25 84 THR A N 1
ATOM 655 C CA . THR A 1 84 ? -9.003 -8.054 27.199 1.00 53.25 84 THR A CA 1
ATOM 656 C C . THR A 1 84 ? -8.639 -9.131 28.230 1.00 53.25 84 THR A C 1
ATOM 658 O O . THR A 1 84 ? -9.542 -9.817 28.708 1.00 53.25 84 THR A O 1
ATOM 661 N N . ALA A 1 85 ? -7.365 -9.244 28.628 1.00 42.97 85 ALA A N 1
ATOM 662 C CA . ALA A 1 85 ? -6.933 -10.106 29.737 1.00 42.97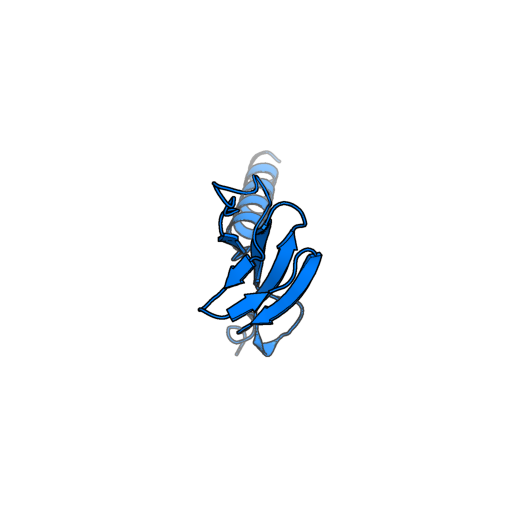 85 ALA A CA 1
ATOM 663 C C . ALA A 1 85 ? -6.967 -9.396 31.104 1.00 42.97 85 ALA A C 1
ATOM 665 O O . ALA A 1 85 ? -6.505 -8.233 31.186 1.00 42.97 85 ALA A O 1
#

Sequence (85 aa):
MKYFLVLVVSAIAVALCNAECYRGQAVLDPDTMTVKPCMHQGIEHPLGSEWISDCFKCRCSSQGDFECCRRYEDPDCDPYHDKTA

Radius of gyration: 17.86 Å; chains: 1; bounding box: 44×26×51 Å